Protein AF-A0A5A7RW72-F1 (afdb_monomer_lite)

Structure (mmCIF, N/CA/C/O backbone):
data_AF-A0A5A7RW72-F1
#
_entry.id   AF-A0A5A7RW72-F1
#
loop_
_atom_site.group_PDB
_atom_site.id
_atom_site.type_symbol
_atom_site.label_atom_id
_atom_site.label_alt_id
_atom_site.label_comp_id
_atom_site.label_asym_id
_atom_site.label_entity_id
_atom_site.label_seq_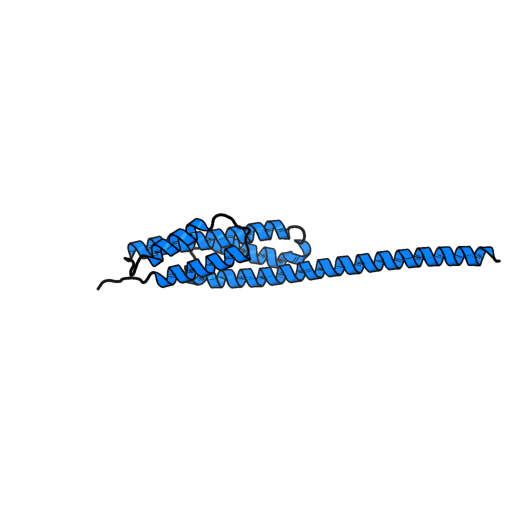id
_atom_site.pdbx_PDB_ins_code
_atom_site.Cartn_x
_atom_site.Cartn_y
_atom_site.Cartn_z
_atom_site.occupancy
_atom_site.B_iso_or_equiv
_atom_site.auth_seq_id
_atom_site.auth_comp_id
_atom_site.auth_asym_id
_atom_site.auth_atom_id
_atom_site.pdbx_PDB_model_num
ATOM 1 N N . MET A 1 1 ? -15.081 1.735 36.878 1.00 43.94 1 MET A N 1
ATOM 2 C CA . MET A 1 1 ? -14.679 2.787 35.921 1.00 43.94 1 MET A CA 1
ATOM 3 C C . MET A 1 1 ? -14.886 2.222 34.532 1.00 43.94 1 MET A C 1
ATOM 5 O O . MET A 1 1 ? -14.326 1.174 34.245 1.00 43.94 1 MET A O 1
ATOM 9 N N . SER A 1 2 ? -15.771 2.822 33.738 1.00 49.72 2 SER A N 1
ATOM 10 C CA . SER A 1 2 ? -16.029 2.374 32.367 1.00 49.72 2 SER A CA 1
ATOM 11 C C . SER A 1 2 ? -14.849 2.802 31.497 1.00 49.72 2 SER A C 1
ATOM 13 O O . SER A 1 2 ? -14.652 4.000 31.307 1.00 49.72 2 SER A O 1
ATOM 15 N N . ASN A 1 3 ? -14.038 1.856 31.018 1.00 61.56 3 ASN A N 1
ATOM 16 C CA . ASN A 1 3 ? -12.986 2.119 30.028 1.00 61.56 3 ASN A CA 1
ATOM 17 C C . ASN A 1 3 ? -13.638 2.284 28.649 1.00 61.56 3 ASN A C 1
ATOM 19 O O . ASN A 1 3 ? -13.484 1.435 27.775 1.00 61.56 3 ASN A O 1
ATOM 23 N N . ASN A 1 4 ? -14.440 3.335 28.491 1.00 73.19 4 ASN A N 1
ATOM 24 C CA . ASN A 1 4 ? -15.140 3.607 27.244 1.00 73.19 4 ASN A CA 1
ATOM 25 C C . ASN A 1 4 ? -14.165 4.230 26.246 1.00 73.19 4 ASN A C 1
ATOM 27 O O . ASN A 1 4 ? -13.517 5.240 26.530 1.00 73.19 4 ASN A O 1
ATOM 31 N N . ILE A 1 5 ? -14.035 3.589 25.086 1.00 85.56 5 ILE A N 1
ATOM 32 C CA . ILE A 1 5 ? -13.091 3.965 24.032 1.00 85.56 5 ILE A CA 1
ATOM 33 C C . ILE A 1 5 ? -13.844 4.780 22.984 1.00 85.56 5 ILE A C 1
ATOM 35 O O . ILE A 1 5 ? -14.939 4.412 22.560 1.00 85.56 5 ILE A O 1
ATOM 39 N N . LYS A 1 6 ? -13.266 5.902 22.547 1.00 90.19 6 LYS A N 1
ATOM 40 C CA . LYS A 1 6 ? -13.886 6.742 21.516 1.00 90.19 6 LYS A CA 1
ATOM 41 C C . LYS A 1 6 ? -13.658 6.150 20.119 1.00 90.19 6 LYS A C 1
ATOM 43 O O . LYS A 1 6 ? -12.511 5.857 19.777 1.00 90.19 6 LYS A O 1
ATOM 48 N N . PRO A 1 7 ? -14.695 6.060 19.267 1.00 91.75 7 PRO A N 1
ATOM 49 C CA . PRO A 1 7 ? -14.561 5.506 17.919 1.00 91.75 7 PRO A CA 1
ATOM 50 C C . PRO A 1 7 ? -13.755 6.400 16.962 1.00 91.75 7 PRO A C 1
ATOM 52 O O . PRO A 1 7 ? -13.299 5.935 15.919 1.00 91.75 7 PRO A O 1
ATOM 55 N N . THR A 1 8 ? -13.536 7.671 17.317 1.00 90.44 8 THR A N 1
ATOM 56 C CA . THR A 1 8 ? -12.892 8.691 16.475 1.00 90.44 8 THR A CA 1
ATOM 57 C C . THR A 1 8 ? -11.545 8.252 15.899 1.00 90.44 8 THR A C 1
ATOM 59 O O . THR A 1 8 ? -11.271 8.531 14.736 1.00 90.44 8 THR A O 1
ATOM 62 N N . GLN A 1 9 ? -10.718 7.534 16.667 1.00 90.31 9 GLN A N 1
ATOM 63 C CA . GLN A 1 9 ? -9.415 7.062 16.181 1.00 90.31 9 GLN A CA 1
ATOM 64 C C . GLN A 1 9 ? -9.544 6.089 14.997 1.00 90.31 9 GLN A C 1
ATOM 66 O O . GLN A 1 9 ? -8.797 6.183 14.025 1.00 90.31 9 GLN A O 1
ATOM 71 N N . TYR A 1 10 ? -10.541 5.202 15.037 1.00 93.94 10 TYR A N 1
ATOM 72 C CA . TYR A 1 10 ? -10.803 4.235 13.975 1.00 93.94 10 TYR A CA 1
ATOM 73 C C . TYR A 1 10 ? -11.380 4.930 12.742 1.00 93.94 10 TYR A C 1
ATOM 75 O O . TYR A 1 10 ? -10.959 4.643 11.626 1.00 93.94 10 TYR A O 1
ATOM 83 N N . ILE A 1 11 ? -12.270 5.907 12.945 1.00 93.50 11 ILE A N 1
ATOM 84 C CA . ILE A 1 11 ? -12.837 6.724 11.864 1.00 93.50 11 ILE A CA 1
ATOM 85 C C . ILE A 1 11 ? -11.734 7.493 11.125 1.00 93.50 11 ILE A C 1
ATOM 87 O O . ILE A 1 11 ? -11.723 7.517 9.896 1.00 93.50 11 ILE A O 1
ATOM 91 N N . ILE A 1 12 ? -10.788 8.107 11.843 1.00 92.38 12 ILE A N 1
ATOM 92 C CA . ILE A 1 12 ? -9.653 8.811 11.223 1.00 92.38 12 ILE A CA 1
ATOM 93 C C . ILE A 1 12 ? -8.813 7.837 10.388 1.00 92.38 12 ILE A C 1
ATOM 95 O O . ILE A 1 12 ? -8.519 8.121 9.228 1.00 92.38 12 ILE A O 1
ATOM 99 N N . SER A 1 13 ? -8.483 6.671 10.950 1.00 92.75 13 SER A N 1
ATOM 100 C CA . SER A 1 13 ? -7.702 5.640 10.260 1.00 92.75 13 SER A CA 1
ATOM 101 C C . SER A 1 13 ? -8.389 5.147 8.977 1.00 92.75 13 SER A C 1
ATOM 103 O O . SER A 1 13 ? -7.761 5.087 7.920 1.00 92.75 13 SER A O 1
ATOM 105 N N . LEU A 1 14 ? -9.696 4.871 9.032 1.00 93.56 14 LEU A N 1
ATOM 106 C CA . LEU A 1 14 ? -10.480 4.422 7.877 1.00 93.56 14 LEU A CA 1
ATOM 107 C C . LEU A 1 14 ? -10.626 5.509 6.806 1.00 93.56 14 LEU A C 1
ATOM 109 O O . LEU A 1 14 ? -10.516 5.211 5.621 1.00 93.56 14 LEU A O 1
ATOM 113 N N . ASN A 1 15 ? -10.792 6.775 7.196 1.00 92.38 15 ASN A N 1
ATOM 114 C CA . ASN A 1 15 ? -10.806 7.893 6.249 1.00 92.38 15 ASN A CA 1
ATOM 115 C C . ASN A 1 15 ? -9.461 8.058 5.526 1.00 92.38 15 ASN A C 1
ATOM 117 O O . ASN A 1 15 ? -9.425 8.334 4.325 1.00 92.38 15 ASN A O 1
ATOM 121 N N . ASN A 1 16 ? -8.345 7.887 6.240 1.00 91.75 16 ASN A N 1
ATOM 122 C CA . ASN A 1 16 ? -7.018 7.896 5.627 1.00 91.75 16 ASN A CA 1
ATOM 123 C C . ASN A 1 16 ? -6.877 6.749 4.623 1.00 91.75 16 ASN A C 1
ATOM 125 O O . ASN A 1 16 ? -6.429 6.976 3.498 1.00 91.75 16 ASN A O 1
ATOM 129 N N . LEU A 1 17 ? -7.311 5.546 5.001 1.00 91.88 17 LEU A N 1
ATOM 130 C CA . LEU A 1 17 ? -7.308 4.376 4.131 1.00 91.88 17 LEU A CA 1
ATOM 131 C C . LEU A 1 17 ? -8.159 4.594 2.870 1.00 91.88 17 LEU A C 1
ATOM 133 O O . LEU A 1 17 ? -7.677 4.361 1.763 1.00 91.88 17 LEU A O 1
ATOM 137 N N . TYR A 1 18 ? -9.376 5.125 3.017 1.00 90.25 18 TYR A N 1
ATOM 138 C CA . TYR A 1 18 ? -10.274 5.464 1.907 1.00 90.25 18 TYR A CA 1
ATOM 139 C C . TYR A 1 18 ? -9.612 6.416 0.898 1.00 90.25 18 TYR A C 1
ATOM 141 O O . TYR A 1 18 ? -9.603 6.169 -0.309 1.00 90.25 18 TYR A O 1
ATOM 149 N N . ARG A 1 19 ? -8.976 7.490 1.388 1.00 90.06 19 ARG A N 1
ATOM 150 C CA . ARG A 1 19 ? -8.246 8.445 0.532 1.00 90.06 19 ARG A CA 1
ATOM 151 C C . ARG A 1 19 ? -7.119 7.773 -0.249 1.00 90.06 19 ARG A C 1
ATOM 153 O O . ARG A 1 19 ? -6.873 8.133 -1.399 1.00 90.06 19 ARG A O 1
ATOM 160 N N . LYS A 1 20 ? -6.420 6.817 0.367 1.00 90.69 20 LYS A N 1
ATOM 161 C CA . LYS A 1 20 ? -5.331 6.078 -0.283 1.00 90.69 20 LYS A CA 1
ATOM 162 C C . LYS A 1 20 ? -5.867 5.120 -1.345 1.00 90.69 20 LYS A C 1
ATOM 164 O O . LYS A 1 20 ? -5.321 5.109 -2.444 1.00 90.69 20 LYS A O 1
ATOM 169 N N . TYR A 1 21 ? -6.959 4.410 -1.068 1.00 89.00 21 TYR A N 1
ATOM 170 C CA . TYR A 1 21 ? -7.667 3.597 -2.060 1.00 89.00 21 TYR A CA 1
ATOM 171 C C . TYR A 1 21 ? -8.015 4.411 -3.306 1.00 89.00 21 TYR A C 1
ATOM 173 O O . TYR A 1 21 ? -7.529 4.097 -4.388 1.00 89.00 21 TYR A O 1
ATOM 181 N N . SER A 1 22 ? -8.735 5.522 -3.120 1.00 85.88 22 SER A N 1
ATOM 182 C CA . SER A 1 22 ? -9.146 6.422 -4.205 1.00 85.88 22 SER A CA 1
ATOM 183 C C . SER A 1 22 ? -7.972 6.940 -5.049 1.00 85.88 22 SER A C 1
ATOM 185 O O . SER A 1 22 ? -8.111 7.144 -6.253 1.00 85.88 22 SER A O 1
ATOM 187 N N . LYS A 1 23 ? -6.799 7.143 -4.439 1.00 88.00 23 LYS A N 1
ATOM 188 C CA . LYS A 1 23 ? -5.606 7.646 -5.133 1.00 88.00 23 LYS A CA 1
ATOM 189 C C . LYS A 1 23 ? -4.839 6.561 -5.895 1.00 88.00 23 LYS A C 1
ATOM 191 O O . LYS A 1 23 ? -4.237 6.870 -6.923 1.00 88.00 23 LYS A O 1
ATOM 196 N N . TYR A 1 24 ? -4.784 5.337 -5.370 1.00 86.44 24 TYR A N 1
ATOM 197 C CA . TYR A 1 24 ? -3.773 4.350 -5.769 1.00 86.44 24 TYR A CA 1
ATOM 198 C C . TYR A 1 24 ? -4.304 3.068 -6.394 1.00 86.44 24 TYR A C 1
ATOM 200 O O . TYR A 1 24 ? -3.548 2.400 -7.101 1.00 86.44 24 TYR A O 1
ATOM 208 N N . LEU A 1 25 ? -5.560 2.715 -6.149 1.00 83.94 25 LEU A N 1
ATOM 209 C CA . LEU A 1 25 ? -6.173 1.513 -6.693 1.00 83.94 25 LEU A CA 1
ATOM 210 C C . LEU A 1 25 ? -7.394 1.902 -7.539 1.00 83.94 25 LEU A C 1
ATOM 212 O O . LEU A 1 25 ? -8.093 2.855 -7.196 1.00 83.94 25 LEU A O 1
ATOM 216 N N . PRO A 1 26 ? -7.633 1.225 -8.676 1.00 68.44 26 PRO A N 1
ATOM 217 C CA . PRO A 1 26 ? -8.863 1.421 -9.437 1.00 68.44 26 PRO A CA 1
ATOM 218 C C . PRO A 1 26 ? -10.075 1.065 -8.561 1.00 68.44 26 PRO A C 1
ATOM 220 O O . PRO A 1 26 ? -9.971 0.144 -7.756 1.00 68.44 26 PRO A O 1
ATOM 223 N N . GLU A 1 27 ? -11.185 1.802 -8.713 1.00 60.69 27 GLU A N 1
ATOM 224 C CA . GLU A 1 27 ? -12.444 1.616 -7.965 1.00 60.69 27 GLU A CA 1
ATOM 225 C C . GLU A 1 27 ? -12.860 0.134 -7.877 1.00 60.69 27 GLU A C 1
ATOM 227 O O . GLU A 1 27 ? -13.422 -0.425 -8.815 1.00 60.69 27 GLU A O 1
ATOM 232 N N . GLU A 1 28 ? -12.571 -0.496 -6.735 1.00 61.66 28 GLU A N 1
ATOM 233 C CA . GLU A 1 28 ? -13.069 -1.809 -6.311 1.00 61.66 28 GLU A CA 1
ATOM 234 C C . GLU A 1 28 ? -13.729 -1.639 -4.935 1.00 61.66 28 GLU A C 1
ATOM 236 O O . GLU A 1 28 ? -13.068 -1.161 -4.022 1.00 61.66 28 GLU A O 1
ATOM 241 N N . ASP A 1 29 ? -15.001 -2.037 -4.789 1.00 61.56 29 ASP A N 1
ATOM 242 C CA . ASP A 1 29 ? -15.868 -1.954 -3.592 1.00 61.56 29 ASP A CA 1
ATOM 243 C C . ASP A 1 29 ? -15.161 -1.627 -2.255 1.00 61.56 29 ASP A C 1
ATOM 245 O O . ASP A 1 29 ? -14.829 -2.509 -1.449 1.00 61.56 29 ASP A O 1
ATOM 249 N N . TYR A 1 30 ? -15.004 -0.327 -1.975 1.00 74.50 30 TYR A N 1
ATOM 250 C CA . TYR A 1 30 ? -14.679 0.189 -0.640 1.00 74.50 30 TYR A CA 1
ATOM 251 C C . TYR A 1 30 ? -15.933 0.363 0.225 1.00 74.50 30 TYR A C 1
ATOM 253 O O . TYR A 1 30 ? -15.823 0.821 1.358 1.00 74.50 30 TYR A O 1
ATOM 261 N N . ASP A 1 31 ? -17.105 -0.065 -0.257 1.00 79.56 31 ASP A N 1
ATOM 262 C CA . ASP A 1 31 ? -18.399 -0.043 0.440 1.00 79.56 31 ASP A CA 1
ATOM 263 C C . ASP A 1 31 ? -18.327 -0.591 1.870 1.00 79.56 31 ASP A C 1
ATOM 265 O O . ASP A 1 31 ? -19.130 -0.264 2.744 1.00 79.56 31 ASP A O 1
ATOM 269 N N . TYR A 1 32 ? -17.393 -1.505 2.134 1.00 82.62 32 TYR A N 1
ATOM 270 C CA . TYR A 1 32 ? -17.166 -2.005 3.484 1.00 82.62 32 TYR A CA 1
ATOM 271 C C . TYR A 1 32 ? -16.526 -0.963 4.418 1.00 82.62 32 TYR A C 1
ATOM 273 O O . TYR A 1 32 ? -16.929 -0.883 5.576 1.00 82.62 32 TYR A O 1
ATOM 281 N N . ILE A 1 33 ? -15.583 -0.153 3.926 1.00 89.94 33 ILE A N 1
ATOM 282 C CA . ILE A 1 33 ? -14.973 0.953 4.678 1.00 89.94 33 ILE A CA 1
ATOM 283 C C . ILE A 1 33 ? -16.040 2.000 5.000 1.00 89.94 33 ILE A C 1
ATOM 285 O O . ILE A 1 33 ? -16.158 2.385 6.161 1.00 89.94 33 ILE A O 1
ATOM 289 N N . ASP A 1 34 ? -16.867 2.373 4.022 1.00 88.06 34 ASP A N 1
ATOM 290 C CA . ASP A 1 34 ? -17.943 3.352 4.218 1.00 88.06 34 ASP A CA 1
ATOM 291 C C . ASP A 1 34 ? -18.970 2.859 5.243 1.00 88.06 34 ASP A C 1
ATOM 293 O O . ASP A 1 34 ? -19.243 3.543 6.228 1.00 88.06 34 ASP A O 1
ATOM 297 N N . ARG A 1 35 ? -19.439 1.607 5.119 1.00 89.62 35 ARG A N 1
ATOM 298 C CA . ARG A 1 35 ? -20.336 0.995 6.119 1.00 89.62 35 ARG A CA 1
ATOM 299 C C . ARG A 1 35 ? -19.725 0.954 7.519 1.00 89.62 35 ARG A C 1
ATOM 301 O O . ARG A 1 35 ? -20.446 1.094 8.508 1.00 89.62 35 ARG A O 1
ATOM 308 N N . LEU A 1 36 ? -18.416 0.728 7.625 1.00 90.88 36 LEU A N 1
ATOM 309 C CA . LEU A 1 36 ? -17.723 0.694 8.909 1.00 90.88 36 LEU A CA 1
ATOM 310 C C . LEU A 1 36 ? -17.591 2.102 9.508 1.00 90.88 36 LEU A C 1
ATOM 312 O O . LEU A 1 36 ? -17.801 2.266 10.710 1.00 90.88 36 LEU A O 1
ATOM 316 N N . ILE A 1 37 ? -17.310 3.115 8.683 1.00 92.75 37 ILE A N 1
ATOM 317 C CA . ILE A 1 37 ? -17.300 4.527 9.086 1.00 92.75 37 ILE A CA 1
ATOM 318 C C . ILE A 1 37 ? -18.694 4.960 9.549 1.00 92.75 37 ILE A C 1
ATOM 320 O O . ILE A 1 37 ? -18.803 5.556 10.621 1.00 92.75 37 ILE A O 1
ATOM 324 N N . ASP A 1 38 ? -19.751 4.624 8.811 1.00 91.81 38 ASP A N 1
ATOM 325 C CA . ASP A 1 38 ? -21.136 4.953 9.166 1.00 91.81 38 ASP A CA 1
ATOM 326 C C . ASP A 1 38 ? -21.544 4.297 10.488 1.00 91.81 38 ASP A C 1
ATOM 328 O O . ASP A 1 38 ? -22.073 4.954 11.391 1.00 91.81 38 ASP A O 1
ATOM 332 N N . HIS A 1 39 ? -21.226 3.007 10.651 1.00 91.12 39 HIS A N 1
ATOM 333 C CA . HIS A 1 39 ? -21.467 2.289 11.899 1.00 91.12 39 HIS A CA 1
ATOM 334 C C . HIS A 1 39 ? -20.767 2.965 13.083 1.00 91.12 39 HIS A C 1
ATOM 336 O O . HIS A 1 39 ? -21.389 3.200 14.120 1.00 91.12 39 HIS A O 1
ATOM 342 N N . LEU A 1 40 ? -19.488 3.314 12.933 1.00 92.75 40 LEU A N 1
ATOM 343 C CA . LEU A 1 40 ? -18.705 3.962 13.984 1.00 92.75 40 LEU A CA 1
ATOM 344 C C . LEU A 1 40 ? -19.178 5.385 14.279 1.00 92.75 40 LEU A C 1
ATOM 346 O O . LEU A 1 40 ? -19.174 5.793 15.437 1.00 92.75 40 LEU A O 1
ATOM 350 N N . SER A 1 41 ? -19.622 6.117 13.260 1.00 91.38 41 SER A N 1
ATOM 351 C CA . SER A 1 41 ? -20.138 7.483 13.396 1.00 91.38 41 SER A CA 1
ATOM 352 C C . SER A 1 41 ? -21.475 7.530 14.136 1.00 91.38 41 SER A C 1
ATOM 354 O O . SER A 1 41 ? -21.787 8.530 14.775 1.00 91.38 41 SER A O 1
ATOM 356 N N . SER A 1 42 ? -22.248 6.439 14.102 1.00 90.31 42 SER A N 1
ATOM 357 C CA . SER A 1 42 ? -23.487 6.301 14.881 1.00 90.31 42 SER A CA 1
ATOM 358 C C . SER A 1 42 ? -23.261 6.030 16.378 1.00 90.31 42 SER A C 1
ATOM 360 O O . SER A 1 42 ? -24.209 6.091 17.164 1.00 90.31 42 SER A O 1
ATOM 362 N N . LYS A 1 43 ? -22.020 5.733 16.793 1.00 89.44 43 LYS A N 1
ATOM 363 C CA . LYS A 1 43 ? -21.667 5.406 18.179 1.00 89.44 43 LYS A CA 1
ATOM 364 C C . LYS A 1 43 ? -20.920 6.556 18.852 1.00 89.44 43 LYS A C 1
ATOM 366 O O . LYS A 1 43 ? -19.983 7.119 18.300 1.00 89.44 43 LYS A O 1
ATOM 371 N N . ASN A 1 44 ? -21.285 6.846 20.100 1.00 87.25 44 ASN A N 1
ATOM 372 C CA . ASN A 1 44 ? -20.551 7.808 20.930 1.00 87.25 44 ASN A CA 1
ATOM 373 C C . ASN A 1 44 ? -19.342 7.163 21.624 1.00 87.25 44 ASN A C 1
ATOM 375 O O . ASN A 1 44 ? -18.302 7.799 21.791 1.00 87.25 44 ASN A O 1
ATOM 379 N N . GLU A 1 45 ? -19.477 5.898 22.021 1.00 92.62 45 GLU A N 1
ATOM 380 C CA . GLU A 1 45 ? -18.487 5.146 22.787 1.00 92.62 45 GLU A CA 1
ATOM 381 C C . GLU A 1 45 ? -18.523 3.667 22.385 1.00 92.62 45 GLU A C 1
ATOM 383 O O . GLU A 1 45 ? -19.550 3.161 21.928 1.00 92.62 45 GLU A O 1
ATOM 388 N N . LEU A 1 46 ? -17.391 2.990 22.559 1.00 91.44 46 LEU A N 1
ATOM 389 C CA . LEU A 1 46 ? -17.223 1.557 22.356 1.00 91.44 46 LEU A CA 1
ATOM 390 C C . LEU A 1 46 ? -16.869 0.896 23.685 1.00 91.44 46 LEU A C 1
ATOM 392 O O . LEU A 1 46 ? -16.033 1.401 24.446 1.00 91.44 46 LEU A O 1
ATOM 396 N N . THR A 1 47 ? -17.467 -0.264 23.938 1.00 92.44 47 THR A N 1
ATOM 397 C CA . THR A 1 47 ? -16.981 -1.182 24.969 1.00 92.44 47 THR A CA 1
ATOM 398 C C . THR A 1 47 ? -15.600 -1.733 24.580 1.00 92.44 47 THR A C 1
ATOM 400 O O . THR A 1 47 ? -15.266 -1.765 23.392 1.00 92.44 47 THR A O 1
ATOM 403 N N . PRO A 1 48 ? -14.788 -2.222 25.537 1.00 91.38 48 PRO A N 1
ATOM 404 C CA . PRO A 1 48 ? -13.481 -2.804 25.225 1.00 91.38 48 PRO A CA 1
ATOM 405 C C . PRO A 1 48 ? -13.536 -3.935 24.187 1.00 91.38 48 PRO A C 1
ATOM 407 O O . PRO A 1 48 ? -12.706 -3.974 23.285 1.00 91.38 48 PRO A O 1
ATOM 410 N N . SER A 1 49 ? -14.549 -4.805 24.267 1.00 92.44 49 SER A N 1
ATOM 411 C CA . SER A 1 49 ? -14.730 -5.904 23.309 1.00 92.44 49 SER A CA 1
ATOM 412 C C . SER A 1 49 ? -15.086 -5.404 21.907 1.00 92.44 49 SER A C 1
ATOM 414 O O . SER A 1 49 ? -14.602 -5.959 20.925 1.00 92.44 49 SER A O 1
ATOM 416 N N . GLU A 1 50 ? -15.916 -4.363 21.792 1.00 92.31 50 GLU A N 1
ATOM 417 C CA . GLU A 1 50 ? -16.226 -3.761 20.491 1.00 92.31 50 GLU A CA 1
ATOM 418 C C . GLU A 1 50 ? -15.003 -3.059 19.904 1.00 92.31 50 GLU A C 1
ATOM 420 O O . GLU A 1 50 ? -14.757 -3.156 18.707 1.00 92.31 50 GLU A O 1
ATOM 425 N N . ALA A 1 51 ? -14.222 -2.360 20.730 1.00 91.56 51 ALA A N 1
ATOM 426 C CA . ALA A 1 51 ? -13.006 -1.693 20.284 1.00 91.56 51 ALA A CA 1
ATOM 427 C C . ALA A 1 51 ? -11.973 -2.694 19.744 1.00 91.56 51 ALA A C 1
ATOM 429 O O . ALA A 1 51 ? -11.399 -2.449 18.687 1.00 91.56 51 ALA A O 1
ATOM 430 N N . GLU A 1 52 ? -11.793 -3.839 20.408 1.00 92.81 52 GLU A N 1
ATOM 431 C CA . GLU A 1 52 ? -10.916 -4.920 19.940 1.00 92.81 52 GLU A CA 1
ATOM 432 C C . GLU A 1 52 ? -11.387 -5.498 18.594 1.00 92.81 52 GLU A C 1
ATOM 434 O O . GLU A 1 52 ? -10.590 -5.690 17.669 1.00 92.81 52 GLU A O 1
ATOM 439 N N . GLU A 1 53 ? -12.696 -5.718 18.440 1.00 93.38 53 GLU A N 1
ATOM 440 C CA . GLU A 1 53 ? -13.273 -6.206 17.187 1.00 93.38 53 GLU A CA 1
ATOM 441 C C . GLU A 1 53 ? -13.097 -5.194 16.043 1.00 93.38 53 GLU A C 1
ATOM 443 O O . GLU A 1 53 ? -12.675 -5.558 14.939 1.00 93.38 53 GLU A O 1
ATOM 448 N N . ILE A 1 54 ? -13.396 -3.919 16.302 1.00 93.31 54 ILE A N 1
ATOM 449 C CA . ILE A 1 54 ? -13.228 -2.828 15.338 1.00 93.31 54 ILE A CA 1
ATOM 450 C C . ILE A 1 54 ? -11.756 -2.669 14.965 1.00 93.31 54 ILE A C 1
ATOM 452 O O . ILE A 1 54 ? -11.442 -2.555 13.783 1.00 93.31 54 ILE A O 1
ATOM 456 N N . GLU A 1 55 ? -10.845 -2.718 15.934 1.00 93.56 55 GLU A N 1
ATOM 457 C CA . GLU A 1 55 ? -9.414 -2.627 15.675 1.00 93.56 55 GLU A CA 1
ATOM 458 C C . GLU A 1 55 ? -8.937 -3.773 14.780 1.00 93.56 55 GLU A C 1
ATOM 460 O O . GLU A 1 55 ? -8.264 -3.532 13.777 1.00 93.56 55 GLU A O 1
ATOM 465 N N . SER A 1 56 ? -9.352 -5.008 15.076 1.00 93.50 56 SER A N 1
ATOM 466 C CA . SER A 1 56 ? -9.055 -6.175 14.241 1.00 93.50 56 SER A CA 1
ATOM 467 C C . SER A 1 56 ? -9.555 -5.994 12.803 1.00 93.50 56 SER A C 1
ATOM 469 O O . SER A 1 56 ? -8.837 -6.298 11.846 1.00 93.50 56 SER A O 1
ATOM 471 N N . ARG A 1 57 ? -10.767 -5.453 12.625 1.00 93.19 57 ARG A N 1
ATOM 472 C CA . ARG A 1 57 ? -11.334 -5.150 11.301 1.00 93.19 57 ARG A CA 1
ATOM 473 C C . ARG A 1 57 ? -10.535 -4.065 10.576 1.00 93.19 57 ARG A C 1
ATOM 475 O O . ARG A 1 57 ? -10.160 -4.275 9.427 1.00 93.19 57 ARG A O 1
ATOM 482 N N . CYS A 1 58 ? -10.200 -2.960 11.240 1.00 93.06 58 CYS A N 1
ATOM 483 C CA . CYS A 1 58 ? -9.385 -1.894 10.653 1.00 93.06 58 CYS A CA 1
ATOM 484 C C . CYS A 1 58 ? -8.004 -2.408 10.219 1.00 93.06 58 CYS A C 1
ATOM 486 O O . CYS A 1 58 ? -7.572 -2.130 9.100 1.00 93.06 58 CYS A O 1
ATOM 488 N N . LYS A 1 59 ? -7.335 -3.217 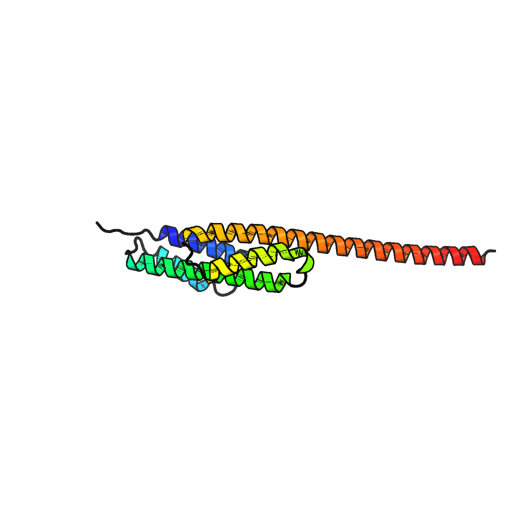11.056 1.00 94.00 59 LYS A N 1
ATOM 489 C CA . LYS A 1 59 ? -6.054 -3.858 10.711 1.00 94.00 59 LYS A CA 1
ATOM 490 C C . LYS A 1 59 ? -6.178 -4.726 9.453 1.00 94.00 59 LYS A C 1
ATOM 492 O O . LYS A 1 59 ? -5.300 -4.688 8.592 1.00 94.00 59 LYS A O 1
ATOM 497 N N . LYS A 1 60 ? -7.266 -5.496 9.320 1.00 92.88 60 LYS A N 1
ATOM 498 C CA . LYS A 1 60 ? -7.521 -6.331 8.132 1.00 92.88 60 LYS A CA 1
ATOM 499 C C . LYS A 1 60 ? -7.672 -5.500 6.860 1.00 92.88 60 LYS A C 1
ATOM 501 O O . LYS A 1 60 ? -7.073 -5.867 5.852 1.00 92.88 60 LYS A O 1
ATOM 506 N N . GLU A 1 61 ? -8.412 -4.395 6.906 1.00 91.94 61 GLU A N 1
ATOM 507 C CA . GLU A 1 61 ? -8.594 -3.527 5.734 1.00 91.94 61 GLU A CA 1
ATOM 508 C C . GLU A 1 61 ? -7.285 -2.845 5.318 1.00 91.94 61 GLU A C 1
ATOM 510 O O . GLU A 1 61 ? -6.927 -2.860 4.141 1.00 91.94 61 GLU A O 1
ATOM 515 N N . TRP A 1 62 ? -6.500 -2.345 6.276 1.00 93.25 62 TRP A N 1
ATOM 516 C CA . TRP A 1 62 ? -5.168 -1.799 5.999 1.00 93.25 62 TRP A CA 1
ATOM 517 C C . TRP A 1 62 ? -4.228 -2.820 5.363 1.00 93.25 62 TRP A C 1
ATOM 519 O O . TRP A 1 62 ? -3.564 -2.542 4.362 1.00 93.25 62 TRP A O 1
ATOM 529 N N . LYS A 1 63 ? -4.195 -4.030 5.923 1.00 94.06 63 LYS A N 1
ATOM 530 C CA . LYS A 1 63 ? -3.407 -5.134 5.383 1.00 94.06 63 LYS A CA 1
ATOM 531 C C . LYS A 1 63 ? -3.845 -5.485 3.964 1.00 94.06 63 LYS A C 1
ATOM 533 O O . LYS A 1 63 ? -3.002 -5.606 3.081 1.00 94.06 63 LYS A O 1
ATOM 538 N N . LYS A 1 64 ? -5.153 -5.612 3.725 1.00 92.12 64 LYS A N 1
ATOM 539 C CA . LYS A 1 64 ? -5.716 -5.894 2.399 1.00 92.12 64 LYS A CA 1
ATOM 540 C C . LYS A 1 64 ? -5.278 -4.842 1.380 1.00 92.12 64 LYS A C 1
ATOM 542 O O . LYS A 1 64 ? -4.780 -5.212 0.319 1.00 92.12 64 LYS A O 1
ATOM 547 N N . PHE A 1 65 ? -5.413 -3.561 1.719 1.00 91.75 65 PHE A N 1
ATOM 548 C CA . PHE A 1 65 ? -4.998 -2.445 0.872 1.00 91.75 65 PHE A CA 1
ATOM 549 C C . PHE A 1 65 ? -3.522 -2.525 0.484 1.00 91.75 65 PHE A C 1
ATOM 551 O O . PHE A 1 65 ? -3.198 -2.535 -0.704 1.00 91.75 65 PHE A O 1
ATOM 558 N N . ILE A 1 66 ? -2.632 -2.635 1.475 1.00 93.62 66 ILE A N 1
ATOM 559 C CA . ILE A 1 66 ? -1.186 -2.670 1.237 1.00 93.62 66 ILE A CA 1
ATOM 560 C C . ILE A 1 66 ? -0.816 -3.850 0.340 1.00 93.62 66 ILE A C 1
ATOM 562 O O . ILE A 1 66 ? -0.091 -3.681 -0.638 1.00 93.62 66 ILE A O 1
ATOM 566 N N . LEU A 1 67 ? -1.326 -5.046 0.633 1.00 93.31 67 LEU A N 1
ATOM 567 C CA . LEU A 1 67 ? -0.988 -6.237 -0.146 1.00 93.31 67 LEU A CA 1
ATOM 568 C C . LEU A 1 67 ? -1.508 -6.157 -1.581 1.00 93.31 67 LEU A C 1
ATOM 570 O O . LEU A 1 67 ? -0.810 -6.577 -2.507 1.00 93.31 67 LEU A O 1
ATOM 574 N N . LEU A 1 68 ? -2.699 -5.590 -1.777 1.00 91.88 68 LEU A N 1
ATOM 575 C CA . LEU A 1 68 ? -3.260 -5.367 -3.105 1.00 91.88 68 LEU A CA 1
ATOM 576 C C . LEU A 1 68 ? -2.423 -4.355 -3.897 1.00 91.88 68 LEU A C 1
ATOM 578 O O . LEU A 1 68 ? -2.029 -4.642 -5.027 1.00 91.88 68 LEU A O 1
ATOM 582 N N . PHE A 1 69 ? -2.073 -3.223 -3.282 1.00 92.75 69 PHE A N 1
ATOM 583 C CA . PHE A 1 69 ? -1.205 -2.217 -3.890 1.00 92.75 69 PHE A CA 1
ATOM 584 C C . PHE A 1 69 ? 0.153 -2.797 -4.299 1.00 92.75 69 PHE A C 1
ATOM 586 O O . PHE A 1 69 ? 0.579 -2.640 -5.443 1.00 92.75 69 PHE A O 1
ATOM 593 N N . LEU A 1 70 ? 0.818 -3.520 -3.393 1.00 92.88 70 LEU A N 1
ATOM 594 C CA . LEU A 1 70 ? 2.124 -4.122 -3.665 1.00 92.88 70 LEU A CA 1
ATOM 595 C C . LEU A 1 70 ? 2.054 -5.159 -4.791 1.00 92.88 70 LEU A C 1
ATOM 597 O O . LEU A 1 70 ? 2.962 -5.223 -5.617 1.00 92.88 70 LEU A O 1
ATOM 601 N N . LYS A 1 71 ? 0.969 -5.937 -4.868 1.00 91.69 71 LYS A N 1
ATOM 602 C CA . LYS A 1 71 ? 0.743 -6.906 -5.947 1.00 91.69 71 LYS A CA 1
ATOM 603 C C . LYS A 1 71 ? 0.567 -6.227 -7.307 1.00 91.69 71 LYS A C 1
ATOM 605 O O . LYS A 1 71 ? 1.169 -6.669 -8.288 1.00 91.69 71 LYS A O 1
ATOM 610 N N . GLU A 1 72 ? -0.230 -5.164 -7.384 1.00 89.81 72 GLU A N 1
ATOM 611 C CA . GLU A 1 72 ? -0.410 -4.419 -8.636 1.00 89.81 72 GLU A CA 1
ATOM 612 C C . GLU A 1 72 ? 0.874 -3.691 -9.050 1.00 89.81 72 GLU A C 1
ATOM 614 O O . GLU A 1 72 ? 1.246 -3.709 -10.227 1.00 89.81 72 GLU A O 1
ATOM 619 N N . PHE A 1 73 ? 1.622 -3.145 -8.087 1.00 90.00 73 PHE A N 1
ATOM 620 C CA . PHE A 1 73 ? 2.941 -2.580 -8.348 1.00 90.00 73 PHE A CA 1
ATOM 621 C C . PHE A 1 73 ? 3.920 -3.630 -8.891 1.00 90.00 73 PHE A C 1
ATOM 623 O O . PHE A 1 73 ? 4.582 -3.385 -9.898 1.00 90.00 73 PHE A O 1
ATOM 630 N N . GLU A 1 74 ? 4.007 -4.813 -8.278 1.00 88.81 74 GLU A N 1
ATOM 631 C CA . GLU A 1 74 ? 4.862 -5.925 -8.724 1.00 88.81 74 GLU A CA 1
ATOM 632 C C . GLU A 1 74 ? 4.524 -6.341 -10.168 1.00 88.81 74 GLU A C 1
ATOM 634 O O . GLU A 1 74 ? 5.397 -6.447 -11.034 1.00 88.81 74 GLU A O 1
ATOM 639 N N . LYS A 1 75 ? 3.230 -6.468 -10.477 1.00 88.69 75 LYS A N 1
ATOM 640 C CA . LYS A 1 75 ? 2.743 -6.781 -11.827 1.00 88.69 75 LYS A CA 1
ATOM 641 C C . LYS A 1 75 ? 3.095 -5.689 -12.843 1.00 88.69 75 LYS A C 1
ATOM 643 O O . LYS A 1 75 ? 3.538 -6.003 -13.951 1.00 88.69 75 LYS A O 1
ATOM 648 N N . GLY A 1 76 ? 2.912 -4.418 -12.485 1.00 86.19 76 GLY A N 1
ATOM 649 C CA . GLY A 1 76 ? 3.202 -3.270 -13.349 1.00 86.19 76 GLY A CA 1
ATOM 650 C C . GLY A 1 76 ? 4.699 -3.003 -13.549 1.00 86.19 76 GLY A C 1
ATOM 651 O O . GLY A 1 76 ? 5.117 -2.567 -14.625 1.00 86.19 76 GLY A O 1
ATOM 652 N N . SER A 1 77 ? 5.517 -3.303 -12.539 1.00 86.94 77 SER A N 1
ATOM 653 C CA . SER A 1 77 ? 6.964 -3.058 -12.526 1.00 86.94 77 SER A CA 1
ATOM 654 C C . SER A 1 77 ? 7.786 -4.153 -13.204 1.00 86.94 77 SER A C 1
ATOM 656 O O . SER A 1 77 ? 8.939 -3.898 -13.544 1.00 86.94 77 SER A O 1
ATOM 658 N N . LYS A 1 78 ? 7.198 -5.318 -13.517 1.00 87.69 78 LYS A N 1
ATOM 659 C CA . LYS A 1 78 ? 7.881 -6.454 -14.168 1.00 87.69 78 LYS A CA 1
ATOM 660 C C . LYS A 1 78 ? 8.668 -6.087 -15.436 1.00 87.69 78 LYS A C 1
ATOM 662 O O . LYS A 1 78 ? 9.714 -6.656 -15.710 1.00 87.69 78 LYS A O 1
ATOM 667 N N . LYS A 1 79 ? 8.196 -5.112 -16.221 1.00 86.94 79 LYS A N 1
ATOM 668 C CA . LYS A 1 79 ? 8.886 -4.645 -17.445 1.00 86.94 79 LYS A CA 1
ATOM 669 C C . LYS A 1 79 ? 10.103 -3.749 -17.175 1.00 86.94 79 LYS A C 1
ATOM 671 O O . LYS A 1 79 ? 10.853 -3.458 -18.098 1.00 86.94 79 LYS A O 1
ATOM 676 N N . TYR A 1 80 ? 10.268 -3.289 -15.940 1.00 88.81 80 TYR A N 1
ATOM 677 C CA . TYR A 1 80 ? 11.318 -2.377 -15.487 1.00 88.81 80 TYR A CA 1
ATOM 678 C C . TYR A 1 80 ? 12.175 -3.013 -14.386 1.00 88.81 80 TYR A C 1
ATOM 680 O O . TYR A 1 80 ? 12.867 -2.306 -13.655 1.00 88.81 80 TYR A O 1
ATOM 688 N N . GLU A 1 81 ? 12.125 -4.341 -14.252 1.00 88.00 81 GLU A N 1
ATOM 689 C CA . GLU A 1 81 ? 12.792 -5.079 -13.180 1.00 88.00 81 GLU A CA 1
ATOM 690 C C . GLU A 1 81 ? 14.289 -4.758 -13.112 1.00 88.00 81 GLU A C 1
ATOM 692 O O . GLU A 1 81 ? 14.818 -4.541 -12.025 1.00 88.00 81 GLU A O 1
ATOM 697 N N . ASP A 1 82 ? 14.951 -4.593 -14.261 1.00 88.44 82 ASP A N 1
ATOM 698 C CA . ASP A 1 82 ? 16.380 -4.275 -14.316 1.00 88.44 82 ASP A CA 1
ATOM 699 C C . ASP A 1 82 ? 16.767 -2.947 -13.663 1.00 88.44 82 ASP A C 1
ATOM 701 O O . ASP A 1 82 ? 17.832 -2.861 -13.048 1.00 88.44 82 ASP A O 1
ATOM 705 N N . ILE A 1 83 ? 15.896 -1.940 -13.729 1.00 92.00 83 ILE A N 1
ATOM 706 C CA . ILE A 1 83 ? 16.148 -0.619 -13.136 1.00 92.00 83 ILE A CA 1
ATOM 707 C C . ILE A 1 83 ? 15.537 -0.468 -11.733 1.00 92.00 83 ILE A C 1
ATOM 709 O O . ILE A 1 83 ? 15.917 0.448 -10.997 1.00 92.00 83 ILE A O 1
ATOM 713 N N . LEU A 1 84 ? 14.617 -1.365 -11.355 1.00 93.31 84 LEU A N 1
ATOM 714 C CA . LEU A 1 84 ? 13.874 -1.341 -10.089 1.00 93.31 84 LEU A CA 1
ATOM 715 C C . LEU A 1 84 ? 14.256 -2.457 -9.102 1.00 93.31 84 LEU A C 1
ATOM 717 O O . LEU A 1 84 ? 13.573 -2.625 -8.093 1.00 93.31 84 LEU A O 1
ATOM 721 N N . LYS A 1 85 ? 15.338 -3.218 -9.340 1.00 90.62 85 LYS A N 1
ATOM 722 C CA . LYS A 1 85 ? 15.744 -4.355 -8.478 1.00 90.62 85 LYS A CA 1
ATOM 723 C C . LYS A 1 85 ? 15.744 -4.014 -6.987 1.00 90.62 85 LYS A C 1
ATOM 725 O O . LYS A 1 85 ? 15.279 -4.805 -6.168 1.00 90.62 85 LYS A O 1
ATOM 730 N N . ARG A 1 86 ? 16.262 -2.833 -6.630 1.00 91.81 86 ARG A N 1
ATOM 731 C CA . ARG A 1 86 ? 16.340 -2.381 -5.235 1.00 91.81 86 ARG A CA 1
ATOM 732 C C . ARG A 1 86 ? 14.952 -2.114 -4.659 1.00 91.81 86 ARG A C 1
ATOM 734 O O . ARG A 1 86 ? 14.653 -2.613 -3.582 1.00 91.81 86 ARG A O 1
ATOM 741 N N . GLU A 1 87 ? 14.124 -1.351 -5.363 1.00 93.25 87 GLU A N 1
ATOM 742 C CA . GLU A 1 87 ? 12.773 -0.986 -4.929 1.00 93.25 87 GLU A CA 1
ATOM 743 C C . GLU A 1 87 ? 11.891 -2.228 -4.769 1.00 93.25 87 GLU A C 1
ATOM 745 O O . GLU A 1 87 ? 11.261 -2.396 -3.729 1.00 93.25 87 GLU A O 1
ATOM 750 N N . ILE A 1 88 ? 11.924 -3.144 -5.743 1.00 91.50 88 ILE A N 1
ATOM 751 C CA . ILE A 1 88 ? 11.194 -4.420 -5.692 1.00 91.50 88 ILE A CA 1
ATOM 752 C C . ILE A 1 88 ? 11.650 -5.251 -4.487 1.00 91.50 88 ILE A C 1
ATOM 754 O O . ILE A 1 88 ? 10.819 -5.770 -3.744 1.00 91.50 88 ILE A O 1
ATOM 758 N N . SER A 1 89 ? 12.963 -5.342 -4.243 1.00 92.19 89 SER A N 1
ATOM 759 C CA . SER A 1 89 ? 13.498 -6.082 -3.096 1.00 92.19 89 SER A CA 1
ATOM 760 C C . SER A 1 89 ? 13.051 -5.491 -1.754 1.00 92.19 89 SER A C 1
ATOM 762 O O . SER A 1 89 ? 12.637 -6.235 -0.863 1.00 92.19 89 SER A O 1
ATOM 764 N N . THR A 1 90 ? 13.106 -4.164 -1.601 1.00 94.12 90 THR A N 1
ATOM 765 C CA . THR A 1 90 ? 12.672 -3.485 -0.372 1.00 94.12 90 THR A CA 1
ATOM 766 C C . THR A 1 90 ? 11.172 -3.660 -0.147 1.00 94.12 90 THR A C 1
ATOM 768 O O . THR A 1 90 ? 10.770 -4.098 0.929 1.00 94.12 90 THR A O 1
ATOM 771 N N . LEU A 1 91 ? 10.349 -3.415 -1.170 1.00 93.38 91 LEU A N 1
ATOM 772 C CA . LEU A 1 91 ? 8.899 -3.603 -1.088 1.00 93.38 91 LEU A CA 1
ATOM 773 C C . LEU A 1 91 ? 8.522 -5.062 -0.800 1.00 93.38 91 LEU A C 1
ATOM 775 O O . LEU A 1 91 ? 7.582 -5.310 -0.052 1.00 93.38 91 LEU A O 1
ATOM 779 N N . GLY A 1 92 ? 9.291 -6.031 -1.307 1.00 92.12 92 GLY A N 1
ATOM 780 C CA . GLY A 1 92 ? 9.130 -7.446 -0.969 1.00 92.12 92 GLY A CA 1
ATOM 781 C C . GLY A 1 92 ? 9.336 -7.736 0.522 1.00 92.12 92 GLY A C 1
ATOM 782 O O . GLY A 1 92 ? 8.575 -8.500 1.109 1.00 92.12 92 GLY A O 1
ATOM 783 N N . LYS A 1 93 ? 10.307 -7.085 1.178 1.00 94.88 93 LYS A N 1
ATOM 784 C CA . LYS A 1 93 ? 10.501 -7.216 2.636 1.00 94.88 93 LYS A CA 1
ATOM 785 C C . LYS A 1 93 ? 9.339 -6.609 3.420 1.00 94.88 93 LYS A C 1
ATOM 787 O O . LYS A 1 93 ? 8.889 -7.210 4.395 1.00 94.88 93 LYS A O 1
ATOM 792 N N . ILE A 1 94 ? 8.844 -5.449 2.986 1.00 93.62 94 ILE A N 1
ATOM 793 C CA . ILE A 1 94 ? 7.678 -4.802 3.601 1.00 93.62 94 ILE A CA 1
ATOM 794 C C . ILE A 1 94 ? 6.435 -5.686 3.438 1.00 93.62 94 ILE A C 1
ATOM 796 O O . ILE A 1 94 ? 5.716 -5.900 4.411 1.00 93.62 94 ILE A O 1
ATOM 800 N N . LYS A 1 95 ? 6.225 -6.276 2.254 1.00 94.38 95 LYS A N 1
ATOM 801 C CA . LYS A 1 95 ? 5.148 -7.243 1.993 1.00 94.38 95 LYS A CA 1
ATOM 802 C C . LYS A 1 95 ? 5.177 -8.388 3.004 1.00 94.38 95 LYS A C 1
ATOM 804 O O . LYS A 1 95 ? 4.186 -8.602 3.692 1.00 94.38 95 LYS A O 1
ATOM 809 N N . THR A 1 96 ? 6.324 -9.048 3.173 1.00 94.00 96 THR A N 1
ATOM 810 C CA . THR A 1 96 ? 6.495 -10.125 4.163 1.00 94.00 96 THR A CA 1
ATOM 811 C C . THR A 1 96 ? 6.193 -9.643 5.584 1.00 94.00 96 THR A C 1
ATOM 813 O O . THR A 1 96 ? 5.480 -10.314 6.325 1.00 94.00 96 THR A O 1
ATOM 816 N N . LYS A 1 97 ? 6.677 -8.454 5.972 1.00 93.81 97 LYS A N 1
ATOM 817 C CA . LYS A 1 97 ? 6.382 -7.864 7.288 1.00 93.81 97 LYS A CA 1
ATOM 818 C C . LYS A 1 97 ? 4.872 -7.695 7.497 1.00 93.81 97 LYS A C 1
ATOM 820 O O . LYS A 1 97 ? 4.365 -8.079 8.543 1.00 93.81 97 LYS A O 1
ATOM 825 N N . VAL A 1 98 ? 4.155 -7.166 6.509 1.00 94.31 98 VAL A N 1
ATOM 826 C CA . VAL A 1 98 ? 2.699 -6.941 6.573 1.00 94.31 98 VAL A CA 1
ATOM 827 C C . VAL A 1 98 ? 1.906 -8.256 6.523 1.00 94.31 98 VAL A C 1
ATOM 829 O O . VAL A 1 98 ? 0.865 -8.390 7.171 1.00 94.31 98 VAL A O 1
ATOM 832 N N . GLU A 1 99 ? 2.386 -9.260 5.787 1.00 92.62 99 GLU A N 1
ATOM 833 C CA . GLU A 1 99 ? 1.746 -10.577 5.691 1.00 92.62 99 GLU A CA 1
ATOM 834 C C . GLU A 1 99 ? 1.840 -11.384 6.988 1.00 92.62 99 GLU A C 1
ATOM 836 O O . GLU A 1 99 ? 0.846 -12.002 7.375 1.00 92.62 99 GLU A O 1
ATOM 841 N N . PHE A 1 100 ? 2.983 -11.361 7.673 1.00 90.81 100 PHE A N 1
ATOM 842 C CA . PHE A 1 100 ? 3.251 -12.304 8.764 1.00 90.81 100 PHE A CA 1
ATOM 843 C C . PHE A 1 100 ? 3.308 -11.680 10.160 1.00 90.81 100 PHE A C 1
ATOM 845 O O . PHE A 1 100 ? 3.123 -12.409 11.133 1.00 90.81 100 PHE A O 1
ATOM 852 N N . ASN A 1 101 ? 3.503 -10.365 10.285 1.00 91.06 101 ASN A N 1
ATOM 853 C CA . ASN A 1 101 ? 3.574 -9.721 11.596 1.00 91.06 101 ASN A CA 1
ATOM 854 C C . ASN A 1 101 ? 2.231 -9.084 11.976 1.00 91.06 101 ASN A C 1
ATOM 856 O O . ASN A 1 101 ? 1.510 -8.562 11.124 1.00 91.06 101 ASN A O 1
ATOM 860 N N . ASP A 1 102 ? 1.916 -9.092 13.274 1.00 89.50 102 ASP A N 1
ATOM 861 C CA . ASP A 1 102 ? 0.819 -8.289 13.816 1.00 89.50 102 ASP A CA 1
ATOM 862 C C . ASP A 1 102 ? 1.305 -6.851 14.018 1.00 89.50 102 ASP A C 1
ATOM 864 O O . ASP A 1 102 ? 2.084 -6.558 14.924 1.00 89.50 102 ASP A O 1
ATOM 868 N N . ILE A 1 103 ? 0.891 -5.971 13.109 1.00 91.56 103 ILE A N 1
ATOM 869 C CA . ILE A 1 103 ? 1.224 -4.546 13.118 1.00 91.56 103 ILE A CA 1
ATOM 870 C C . ILE A 1 103 ? 0.130 -3.805 13.891 1.00 91.56 103 ILE A C 1
ATOM 872 O O . ILE A 1 103 ? -1.067 -4.052 13.695 1.00 91.56 103 ILE A O 1
ATOM 876 N N . LEU A 1 104 ? 0.529 -2.886 14.772 1.00 91.88 104 LEU A N 1
ATOM 877 C CA . LEU A 1 104 ? -0.418 -2.040 15.499 1.00 91.88 104 LEU A CA 1
ATOM 878 C C . LEU A 1 104 ? -1.167 -1.127 14.524 1.00 91.88 104 LEU A C 1
ATOM 880 O O . LEU A 1 104 ? -0.591 -0.652 13.548 1.00 91.88 104 LEU A O 1
ATOM 884 N N . LEU A 1 105 ? -2.445 -0.832 14.791 1.00 88.94 105 LEU A N 1
ATOM 885 C CA . LEU A 1 105 ? -3.252 -0.043 13.853 1.00 88.94 105 LEU A CA 1
ATOM 886 C C . LEU A 1 105 ? -2.611 1.322 13.529 1.00 88.94 105 LEU A C 1
ATOM 888 O O . LEU A 1 105 ? -2.584 1.730 12.372 1.00 88.94 105 LEU A O 1
ATOM 892 N N . GLY A 1 106 ? -2.043 1.993 14.536 1.00 87.31 106 GLY A N 1
ATOM 893 C CA . GLY A 1 106 ? -1.373 3.288 14.373 1.00 87.31 106 GLY A CA 1
ATOM 894 C C . GLY A 1 106 ? -0.039 3.247 13.617 1.00 87.31 106 GLY A C 1
ATOM 895 O O . GLY A 1 106 ? 0.495 4.296 13.278 1.00 87.31 106 GLY A O 1
ATOM 896 N N . GLU A 1 107 ? 0.513 2.064 13.338 1.00 92.81 107 GLU A N 1
ATOM 897 C CA . GLU A 1 107 ? 1.767 1.918 12.590 1.00 92.81 107 GLU A CA 1
ATOM 898 C C . GLU A 1 107 ? 1.548 1.752 11.083 1.00 92.81 107 GLU A C 1
ATOM 900 O O . GLU A 1 107 ? 2.494 1.913 10.312 1.00 92.81 107 GLU A O 1
ATOM 905 N N . TYR A 1 108 ? 0.323 1.453 10.641 1.00 92.62 108 TYR A N 1
ATOM 906 C CA . TYR A 1 108 ? 0.038 1.244 9.221 1.00 92.62 108 TYR A CA 1
ATOM 907 C C . TYR A 1 108 ? 0.247 2.499 8.372 1.00 92.62 108 TYR A C 1
ATOM 909 O O . TYR A 1 108 ? 0.693 2.373 7.234 1.00 92.62 108 TYR A O 1
ATOM 917 N N . ASP A 1 109 ? 0.000 3.692 8.921 1.00 90.38 109 ASP A N 1
ATOM 918 C CA . ASP A 1 109 ? 0.307 4.951 8.234 1.00 90.38 109 ASP A CA 1
ATOM 919 C C . ASP A 1 109 ? 1.820 5.083 7.979 1.00 90.38 109 ASP A C 1
ATOM 921 O O . ASP A 1 109 ? 2.226 5.356 6.855 1.00 90.38 109 ASP A O 1
ATOM 925 N N . ASN A 1 110 ? 2.667 4.759 8.964 1.00 94.19 110 ASN A N 1
ATOM 926 C CA . ASN A 1 110 ? 4.128 4.795 8.800 1.00 94.19 110 ASN A CA 1
ATOM 927 C C . ASN A 1 110 ? 4.619 3.761 7.776 1.00 94.19 110 ASN A C 1
ATOM 929 O O . ASN A 1 110 ? 5.501 4.043 6.967 1.00 94.19 110 ASN A O 1
ATOM 933 N N . VAL A 1 111 ? 4.049 2.550 7.811 1.00 95.12 111 VAL A N 1
ATOM 934 C CA . VAL A 1 111 ? 4.347 1.507 6.817 1.00 95.12 111 VAL A CA 1
ATOM 935 C C . VAL A 1 111 ? 3.949 1.980 5.423 1.00 95.12 111 VAL A C 1
ATOM 937 O O . VAL A 1 111 ? 4.677 1.747 4.460 1.00 95.12 111 VAL A O 1
ATOM 940 N N . TRP A 1 112 ? 2.802 2.647 5.302 1.00 95.44 112 TRP A N 1
ATOM 941 C CA . TRP A 1 112 ? 2.361 3.206 4.038 1.00 95.44 112 TRP A CA 1
ATOM 942 C C . TRP A 1 112 ? 3.279 4.325 3.541 1.00 95.44 112 TRP A C 1
ATOM 944 O O . TRP A 1 112 ? 3.609 4.332 2.359 1.00 95.44 112 TRP A O 1
ATOM 954 N N . ASP A 1 113 ? 3.712 5.239 4.405 1.00 94.75 113 ASP A N 1
ATOM 955 C CA . ASP A 1 113 ? 4.599 6.339 4.017 1.00 94.75 113 ASP A CA 1
ATOM 956 C C . ASP A 1 113 ? 5.931 5.811 3.452 1.00 94.75 113 ASP A C 1
ATOM 958 O O . ASP A 1 113 ? 6.403 6.295 2.420 1.00 94.75 113 ASP A O 1
ATOM 962 N N . GLU A 1 114 ? 6.484 4.747 4.048 1.00 95.88 114 GLU A N 1
ATOM 963 C CA . GLU A 1 114 ? 7.664 4.043 3.522 1.00 95.88 114 GLU A CA 1
ATOM 964 C C . GLU A 1 114 ? 7.396 3.451 2.125 1.00 95.88 114 GLU A C 1
ATOM 966 O O . GLU A 1 114 ? 8.203 3.599 1.203 1.00 95.88 114 GLU A O 1
ATOM 971 N N . ILE A 1 115 ? 6.239 2.807 1.937 1.00 95.75 115 ILE A N 1
ATOM 972 C CA . ILE A 1 115 ? 5.828 2.254 0.638 1.00 95.75 11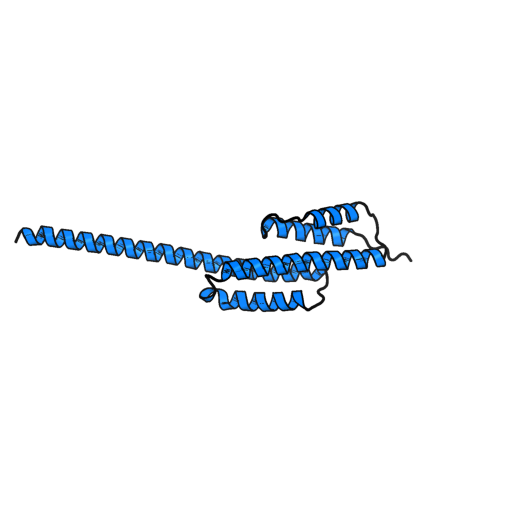5 ILE A CA 1
ATOM 973 C C . ILE A 1 115 ? 5.664 3.367 -0.407 1.00 95.75 115 ILE A C 1
ATOM 975 O O . ILE A 1 115 ? 6.131 3.214 -1.538 1.00 95.75 115 ILE A O 1
ATOM 979 N N . GLU A 1 116 ? 5.006 4.471 -0.051 1.00 94.88 116 GLU A N 1
ATOM 980 C CA . GLU A 1 116 ? 4.717 5.596 -0.944 1.00 94.88 116 GLU A CA 1
ATOM 981 C C . GLU A 1 116 ? 6.008 6.274 -1.408 1.00 94.88 116 GLU A C 1
ATOM 983 O O . GLU A 1 116 ? 6.155 6.558 -2.599 1.00 94.88 116 GLU A O 1
ATOM 988 N N . GLU A 1 117 ? 6.986 6.456 -0.517 1.00 96.00 117 GLU A N 1
ATOM 989 C CA . GLU A 1 117 ? 8.294 6.995 -0.885 1.00 96.00 117 GLU A CA 1
ATOM 990 C C . GLU A 1 117 ? 8.991 6.111 -1.931 1.00 96.00 117 GLU A C 1
ATOM 992 O O . GLU A 1 117 ? 9.415 6.596 -2.987 1.00 96.00 117 GLU A O 1
ATOM 997 N N . ILE A 1 118 ? 9.062 4.799 -1.680 1.00 94.50 118 ILE A N 1
ATOM 998 C CA . ILE A 1 118 ? 9.704 3.845 -2.595 1.00 94.50 118 ILE A CA 1
ATOM 999 C C . ILE A 1 118 ? 8.967 3.804 -3.939 1.00 94.50 118 ILE A C 1
ATOM 1001 O O . ILE A 1 118 ? 9.593 3.786 -5.004 1.00 94.50 118 ILE A O 1
ATOM 1005 N N . TYR A 1 119 ? 7.634 3.831 -3.909 1.00 93.69 119 TYR A N 1
ATOM 1006 C CA . TYR A 1 119 ? 6.804 3.891 -5.105 1.00 93.69 119 TYR A CA 1
ATOM 1007 C C . TYR A 1 119 ? 7.110 5.136 -5.950 1.00 93.69 119 TYR A C 1
ATOM 1009 O O . TYR A 1 119 ? 7.344 5.025 -7.156 1.00 93.69 119 TYR A O 1
ATOM 1017 N N . LEU A 1 120 ? 7.167 6.321 -5.337 1.00 92.94 120 LEU A N 1
ATOM 1018 C CA . LEU A 1 120 ? 7.462 7.570 -6.045 1.00 92.94 120 LEU A CA 1
ATOM 1019 C C . LEU A 1 120 ? 8.876 7.567 -6.644 1.00 92.94 120 LEU A C 1
ATOM 1021 O O . LEU A 1 120 ? 9.065 8.006 -7.785 1.00 92.94 120 LEU A O 1
ATOM 1025 N N . GLN A 1 121 ? 9.858 7.013 -5.928 1.00 93.56 121 GLN A N 1
ATOM 1026 C CA . GLN A 1 121 ? 11.210 6.806 -6.453 1.00 93.56 121 GLN A CA 1
ATOM 1027 C C . GLN A 1 121 ? 11.200 5.879 -7.680 1.00 93.56 121 GLN A C 1
ATOM 1029 O O . GLN A 1 121 ? 11.809 6.202 -8.707 1.00 93.56 121 GLN A O 1
ATOM 1034 N N . ALA A 1 122 ? 10.463 4.766 -7.622 1.00 92.62 122 ALA A N 1
ATOM 1035 C CA . ALA A 1 122 ? 10.333 3.831 -8.735 1.00 92.62 122 ALA A CA 1
ATOM 1036 C C . ALA A 1 122 ? 9.671 4.474 -9.965 1.00 92.62 122 ALA A C 1
ATOM 1038 O O . ALA A 1 122 ? 10.173 4.348 -11.086 1.00 92.62 122 ALA A O 1
ATOM 1039 N N . VAL A 1 123 ? 8.582 5.223 -9.770 1.00 91.69 123 VAL A N 1
ATOM 1040 C CA . VAL A 1 123 ? 7.893 5.948 -10.850 1.00 91.69 123 VAL A CA 1
ATOM 1041 C C . VAL A 1 123 ? 8.815 6.984 -11.494 1.00 91.69 123 VAL A C 1
ATOM 1043 O O . VAL A 1 123 ? 8.859 7.094 -12.722 1.00 91.69 123 VAL A O 1
ATOM 1046 N N . SER A 1 124 ? 9.594 7.715 -10.691 1.00 93.00 124 SER A N 1
ATOM 1047 C CA . S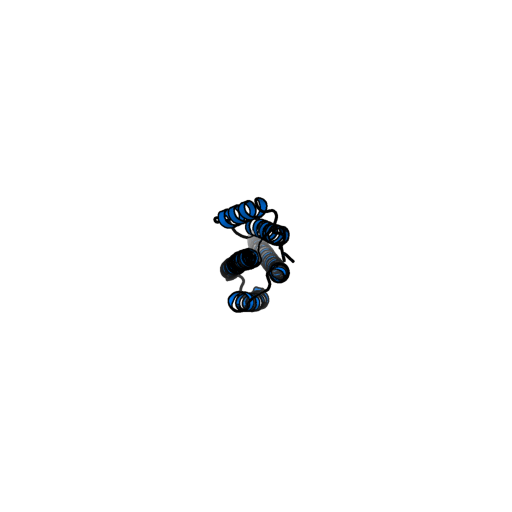ER A 1 124 ? 10.581 8.676 -11.190 1.00 93.00 124 SER A CA 1
ATOM 1048 C C . SER A 1 124 ? 11.623 8.003 -12.092 1.00 93.00 124 SER A C 1
ATOM 1050 O O . SER A 1 124 ? 11.836 8.442 -13.226 1.00 93.00 124 SER A O 1
ATOM 1052 N N . LYS A 1 125 ? 12.195 6.873 -11.652 1.00 92.44 125 LYS A N 1
ATOM 1053 C CA . LYS A 1 125 ? 13.142 6.073 -12.450 1.00 92.44 125 LYS A CA 1
ATOM 1054 C C . LYS A 1 125 ? 12.538 5.599 -13.771 1.00 92.44 125 LYS A C 1
ATOM 1056 O O . LYS A 1 125 ? 13.151 5.782 -14.821 1.00 92.44 125 LYS A O 1
ATOM 1061 N N . ILE A 1 126 ? 11.317 5.060 -13.740 1.00 89.94 126 ILE A N 1
ATOM 1062 C CA . ILE A 1 126 ? 10.600 4.629 -14.951 1.00 89.94 126 ILE A CA 1
ATOM 1063 C C . ILE A 1 126 ? 10.419 5.801 -15.927 1.00 89.94 126 ILE A C 1
ATOM 1065 O O . ILE A 1 126 ? 10.591 5.645 -17.138 1.00 89.94 126 ILE A O 1
ATOM 1069 N N . ASN A 1 127 ? 10.058 6.984 -15.429 1.00 89.62 127 ASN A N 1
ATOM 1070 C CA . ASN A 1 127 ? 9.840 8.156 -16.275 1.00 89.62 127 ASN A CA 1
ATOM 1071 C C . ASN A 1 127 ? 11.136 8.667 -16.914 1.00 89.62 127 ASN A C 1
ATOM 1073 O O . ASN A 1 127 ? 11.122 9.061 -18.085 1.00 89.62 127 ASN A O 1
ATOM 1077 N N . ILE A 1 128 ? 12.253 8.624 -16.183 1.00 90.88 128 ILE A N 1
ATOM 1078 C CA . ILE A 1 128 ? 13.582 8.936 -16.722 1.00 90.88 128 ILE A CA 1
ATOM 1079 C C . ILE A 1 128 ? 13.936 7.957 -17.844 1.00 90.88 128 ILE A C 1
ATOM 1081 O O . ILE A 1 128 ? 14.310 8.396 -18.932 1.00 90.88 128 ILE A O 1
ATOM 1085 N N . GLU A 1 129 ? 13.731 6.657 -17.628 1.00 87.94 129 GLU A N 1
ATOM 1086 C CA . GLU A 1 129 ? 14.021 5.627 -18.630 1.00 87.94 129 GLU A CA 1
ATOM 1087 C C . GLU A 1 129 ? 13.193 5.825 -19.907 1.00 87.94 129 GLU A C 1
ATOM 1089 O O . GLU A 1 129 ? 13.725 5.872 -21.018 1.00 87.94 129 GLU A O 1
ATOM 1094 N N . LYS A 1 130 ? 11.887 6.077 -19.762 1.00 86.88 130 LYS A N 1
ATOM 1095 C CA . LYS A 1 130 ? 11.005 6.395 -20.896 1.00 86.88 130 LYS A CA 1
ATOM 1096 C C . LYS A 1 130 ? 11.465 7.636 -21.663 1.00 86.88 130 LYS A C 1
ATOM 1098 O O . LYS A 1 130 ? 11.380 7.663 -22.892 1.00 86.88 130 LYS A O 1
ATOM 1103 N N . ARG A 1 131 ? 11.920 8.681 -20.963 1.00 88.00 131 ARG A N 1
ATOM 1104 C CA . ARG A 1 131 ? 12.419 9.913 -21.595 1.00 88.00 131 ARG A CA 1
ATOM 1105 C C . ARG A 1 131 ? 13.722 9.653 -22.353 1.00 88.00 131 ARG A C 1
ATOM 1107 O O . ARG A 1 131 ? 13.850 10.122 -23.484 1.00 88.00 131 ARG A O 1
ATOM 1114 N N . ASN A 1 132 ? 14.642 8.885 -21.774 1.00 86.56 132 ASN A N 1
ATOM 1115 C CA . ASN A 1 132 ? 15.894 8.497 -22.422 1.00 86.56 132 ASN A CA 1
ATOM 1116 C C . ASN A 1 132 ? 15.637 7.679 -23.688 1.00 86.56 132 ASN A C 1
ATOM 1118 O O . ASN A 1 132 ? 16.184 8.004 -24.740 1.00 86.56 132 ASN A O 1
ATOM 1122 N N . TYR A 1 133 ? 14.730 6.701 -23.623 1.00 83.44 133 TYR A N 1
ATOM 1123 C CA . TYR A 1 133 ? 14.328 5.910 -24.783 1.00 83.44 133 TYR A CA 1
ATOM 1124 C C . TYR A 1 133 ? 13.796 6.789 -25.926 1.00 83.44 133 TYR A C 1
ATOM 1126 O O . TYR A 1 133 ? 14.255 6.676 -27.062 1.00 83.44 133 TYR A O 1
ATOM 1134 N N . ARG A 1 134 ? 12.891 7.736 -25.629 1.00 81.50 134 ARG A N 1
ATOM 1135 C CA . ARG A 1 134 ? 12.372 8.682 -26.637 1.00 81.50 134 ARG A CA 1
ATOM 1136 C C . ARG A 1 134 ? 13.474 9.551 -27.244 1.00 81.50 134 ARG A C 1
ATOM 1138 O O . ARG A 1 134 ? 13.473 9.766 -28.453 1.00 81.50 134 ARG A O 1
ATOM 1145 N N . ARG A 1 135 ? 14.411 10.046 -26.427 1.00 82.25 135 ARG A N 1
ATOM 1146 C CA . ARG A 1 135 ? 15.528 10.878 -26.901 1.00 82.25 135 ARG A CA 1
ATOM 1147 C C . ARG A 1 135 ? 16.467 10.092 -27.816 1.00 82.25 135 ARG A C 1
ATOM 1149 O O . ARG A 1 135 ? 16.838 10.600 -28.869 1.00 82.25 135 ARG A O 1
ATOM 1156 N N . ASN A 1 136 ? 16.815 8.866 -27.435 1.00 81.69 136 ASN A N 1
ATOM 1157 C CA . ASN A 1 136 ? 17.689 8.001 -28.224 1.00 81.69 136 ASN A CA 1
ATOM 1158 C C . ASN A 1 136 ? 17.032 7.628 -29.559 1.00 81.69 136 ASN A C 1
ATOM 1160 O O . ASN A 1 136 ? 17.682 7.694 -30.598 1.00 81.69 136 ASN A O 1
ATOM 1164 N N . LEU A 1 137 ? 15.731 7.317 -29.54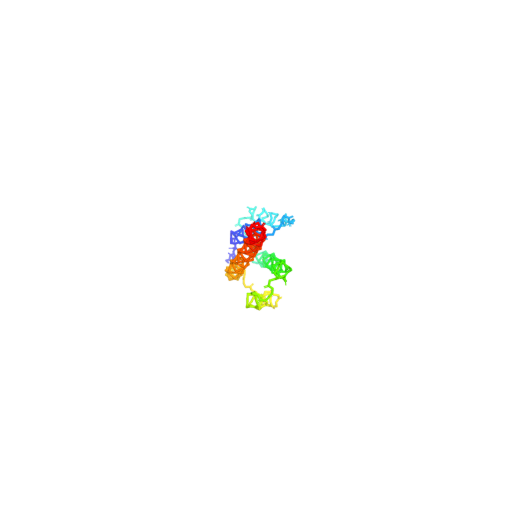7 1.00 82.50 137 LEU A N 1
ATOM 1165 C CA . LEU A 1 137 ? 14.966 7.058 -30.767 1.00 82.50 137 LEU A CA 1
ATOM 1166 C C . LEU A 1 137 ? 14.968 8.276 -31.700 1.00 82.50 137 LEU A C 1
ATOM 1168 O O . LEU A 1 137 ? 15.226 8.138 -32.892 1.00 82.50 137 LEU A O 1
ATOM 1172 N N . PHE A 1 138 ? 14.735 9.474 -31.156 1.00 77.81 138 PHE A N 1
ATOM 1173 C CA . PHE A 1 138 ? 14.783 10.714 -31.929 1.00 77.81 138 PHE A CA 1
ATOM 1174 C C . PHE A 1 138 ? 16.165 10.951 -32.552 1.00 77.81 138 PHE A C 1
ATOM 1176 O O . PHE A 1 138 ? 16.254 11.224 -33.745 1.00 77.81 138 PHE A O 1
ATOM 1183 N N . GLN A 1 139 ? 17.248 10.787 -31.785 1.00 76.94 139 GLN A N 1
ATOM 1184 C CA . GLN A 1 139 ? 18.612 10.911 -32.310 1.00 76.94 139 GLN A CA 1
ATOM 1185 C C . GLN A 1 139 ? 18.902 9.903 -33.425 1.00 76.94 139 GLN A C 1
ATOM 1187 O O . GLN A 1 139 ? 19.527 10.261 -34.418 1.00 76.94 139 GLN A O 1
ATOM 1192 N N . LEU A 1 140 ? 18.426 8.665 -33.293 1.00 77.75 140 LEU A N 1
ATOM 1193 C CA . LEU A 1 140 ? 18.631 7.623 -34.296 1.00 77.75 140 LEU A CA 1
ATOM 1194 C C . LEU A 1 140 ? 17.904 7.956 -35.608 1.00 77.75 140 LEU A C 1
ATOM 1196 O O . LEU A 1 140 ? 18.501 7.856 -36.678 1.00 77.75 140 LEU A O 1
ATOM 1200 N N . VAL A 1 141 ? 16.657 8.435 -35.527 1.00 79.38 141 VAL A N 1
ATOM 1201 C CA . VAL A 1 141 ? 15.890 8.905 -36.694 1.00 79.38 141 VAL A CA 1
ATOM 1202 C C . VAL A 1 141 ? 16.573 10.098 -37.361 1.00 79.38 141 VAL A C 1
ATOM 1204 O O . VAL A 1 141 ? 16.720 10.118 -38.580 1.00 79.38 141 VAL A O 1
ATOM 1207 N N . VAL A 1 142 ? 17.030 11.075 -36.574 1.00 78.44 142 VAL A N 1
ATOM 1208 C CA . VAL A 1 142 ? 17.730 12.256 -37.093 1.00 78.44 142 VAL A CA 1
ATOM 1209 C C . VAL A 1 142 ? 19.017 11.852 -37.816 1.00 78.44 142 VAL A C 1
ATOM 1211 O O . VAL A 1 142 ? 19.220 12.257 -38.958 1.00 78.44 142 VAL A O 1
ATOM 1214 N N . SER A 1 143 ? 19.846 11.001 -37.208 1.00 78.62 143 SER A N 1
ATOM 1215 C CA . SER A 1 143 ? 21.073 10.491 -37.833 1.00 78.62 143 SER A CA 1
ATOM 1216 C C . SER A 1 143 ? 20.794 9.713 -39.119 1.00 78.62 143 SER A C 1
ATOM 1218 O O . SER A 1 143 ? 21.528 9.860 -40.094 1.00 78.62 143 SER A O 1
ATOM 1220 N N . PHE A 1 144 ? 19.716 8.923 -39.155 1.00 79.88 144 PHE A N 1
ATOM 1221 C CA . PHE A 1 144 ? 19.303 8.203 -40.358 1.00 79.88 144 PHE A CA 1
ATOM 1222 C C . PHE A 1 144 ? 18.902 9.159 -41.491 1.00 79.88 144 PHE A C 1
ATOM 1224 O O . PHE A 1 144 ? 19.376 9.010 -42.616 1.00 79.88 144 PHE A O 1
ATOM 1231 N N . ILE A 1 145 ? 18.089 10.179 -41.193 1.00 82.62 145 ILE A N 1
ATOM 1232 C CA . ILE A 1 145 ? 17.672 11.194 -42.173 1.00 82.62 145 ILE A CA 1
ATOM 1233 C C . ILE A 1 145 ? 18.886 11.956 -42.712 1.00 82.62 145 ILE A C 1
ATOM 1235 O O . ILE A 1 145 ? 19.015 12.109 -43.926 1.00 82.62 145 ILE A O 1
ATOM 1239 N N . PHE A 1 146 ? 19.798 12.396 -41.837 1.00 77.00 146 PHE A N 1
ATOM 1240 C CA . PHE A 1 146 ? 21.028 13.060 -42.268 1.00 77.00 146 PHE A CA 1
ATOM 1241 C C . PHE A 1 146 ? 21.890 12.150 -43.144 1.00 77.00 146 PHE A C 1
ATOM 1243 O O . PHE A 1 146 ? 22.357 12.602 -44.183 1.00 77.00 146 PHE A O 1
ATOM 1250 N N . GLY A 1 147 ? 22.036 10.868 -42.794 1.00 78.62 147 GLY A N 1
ATOM 1251 C CA . GLY A 1 147 ? 22.756 9.896 -43.619 1.00 78.62 147 GLY A CA 1
ATOM 1252 C C . GLY A 1 147 ? 22.166 9.760 -45.026 1.00 78.62 147 GLY A C 1
ATOM 1253 O O . GLY A 1 147 ? 22.895 9.855 -46.012 1.00 78.62 147 GLY A O 1
ATOM 1254 N N . VAL A 1 148 ? 20.841 9.620 -45.137 1.00 80.94 148 VAL A N 1
ATOM 1255 C CA . VAL A 1 148 ? 20.145 9.539 -46.433 1.00 80.94 148 VAL A CA 1
ATOM 1256 C C . VAL A 1 148 ? 20.327 10.826 -47.243 1.00 80.94 148 VAL A C 1
ATOM 1258 O O . VAL A 1 148 ? 20.659 10.763 -48.426 1.00 80.94 148 VAL A O 1
ATOM 1261 N N . LEU A 1 149 ? 20.163 11.995 -46.616 1.00 81.75 149 LEU A N 1
ATOM 1262 C CA . LEU A 1 149 ? 20.354 13.290 -47.277 1.00 81.75 149 LEU A CA 1
ATOM 1263 C C . LEU A 1 149 ? 21.794 13.478 -47.769 1.00 81.75 149 LEU A C 1
ATOM 1265 O O . LEU A 1 149 ? 21.993 13.950 -48.886 1.00 81.75 149 LEU A O 1
ATOM 1269 N N . SER A 1 150 ? 22.792 13.067 -46.982 1.00 80.00 150 SER A N 1
ATOM 1270 C CA . SER A 1 150 ? 24.201 13.100 -47.384 1.00 80.00 150 SER A CA 1
ATOM 1271 C C . SER A 1 150 ? 24.484 12.184 -48.578 1.00 80.00 150 SER A C 1
ATOM 1273 O O . SER A 1 150 ? 25.204 12.591 -49.487 1.00 80.00 150 SER A O 1
ATOM 1275 N N . CYS A 1 151 ? 23.888 10.988 -48.630 1.00 78.75 151 CYS A N 1
ATOM 1276 C CA . CYS A 1 151 ? 24.010 10.092 -49.784 1.00 78.75 151 CYS A CA 1
ATOM 1277 C C . CYS A 1 151 ? 23.369 10.677 -51.052 1.00 78.75 151 CYS A C 1
ATOM 1279 O O . CYS A 1 151 ? 23.961 10.588 -52.126 1.00 78.75 151 CYS A O 1
ATOM 1281 N N . ILE A 1 152 ? 22.194 11.307 -50.939 1.00 81.12 152 ILE A N 1
ATOM 1282 C CA . ILE A 1 152 ? 21.528 11.975 -52.069 1.00 81.12 152 ILE A CA 1
ATOM 1283 C C . ILE A 1 152 ? 22.380 13.143 -52.582 1.00 81.12 152 ILE A C 1
ATOM 1285 O O . ILE A 1 152 ? 22.587 13.267 -53.786 1.00 81.12 152 ILE A O 1
ATOM 1289 N N . LEU A 1 153 ? 22.919 13.970 -51.681 1.00 77.62 153 LEU A N 1
ATOM 1290 C CA . LEU A 1 153 ? 23.828 15.067 -52.031 1.00 77.62 153 LEU A CA 1
ATOM 1291 C C . LEU A 1 153 ? 25.088 14.566 -52.745 1.00 77.62 153 LEU A C 1
ATOM 1293 O O . LEU A 1 153 ? 25.466 15.128 -53.769 1.00 77.62 153 LEU A O 1
ATOM 1297 N N . ALA A 1 154 ? 25.709 13.493 -52.249 1.00 77.12 154 ALA A N 1
ATOM 1298 C CA . ALA A 1 154 ? 26.877 12.890 -52.886 1.00 77.12 154 ALA A CA 1
ATOM 1299 C C . ALA A 1 154 ? 26.557 12.330 -54.283 1.00 77.12 154 ALA A C 1
ATOM 1301 O O . ALA A 1 154 ? 27.348 12.505 -55.204 1.00 77.12 154 ALA A O 1
ATOM 1302 N N . PHE A 1 155 ? 25.387 11.709 -54.464 1.00 74.94 155 PHE A N 1
ATOM 1303 C CA . PHE A 1 155 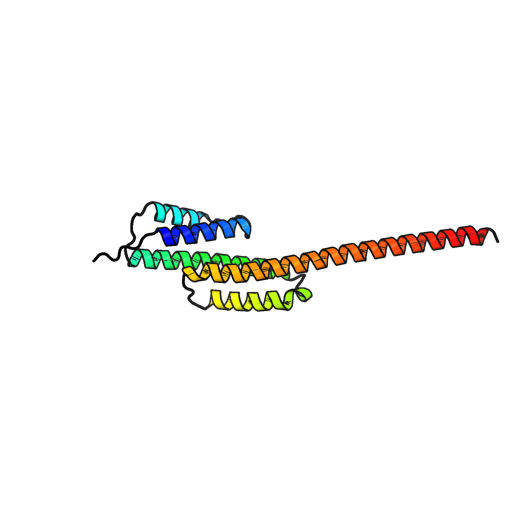? 24.936 11.206 -55.763 1.00 74.94 155 PHE A CA 1
ATOM 1304 C C . PHE A 1 155 ? 24.661 12.339 -56.765 1.00 74.94 155 PHE A C 1
ATOM 1306 O O . PHE A 1 155 ? 25.083 12.262 -57.916 1.00 74.94 155 PHE A O 1
ATOM 1313 N N . LEU A 1 156 ? 24.005 13.419 -56.327 1.00 74.69 156 LEU A N 1
ATOM 1314 C CA . LEU A 1 156 ? 23.725 14.587 -57.170 1.00 74.69 156 LEU A CA 1
ATOM 1315 C C . LEU A 1 156 ? 25.001 15.343 -57.574 1.00 74.69 156 LEU A C 1
ATOM 1317 O O . LEU A 1 156 ? 25.096 15.801 -58.709 1.00 74.69 156 LEU A O 1
ATOM 1321 N N . LEU A 1 157 ? 25.981 15.456 -56.671 1.00 72.75 157 LEU A N 1
ATOM 1322 C CA . LEU A 1 157 ? 27.266 16.108 -56.946 1.00 72.75 157 LEU A CA 1
ATOM 1323 C C . LEU A 1 157 ? 28.215 15.221 -57.769 1.00 72.75 157 LEU A C 1
ATOM 1325 O O . LEU A 1 157 ? 28.954 15.733 -58.604 1.00 72.75 157 LEU A O 1
ATOM 1329 N N . GLY A 1 158 ? 28.183 13.901 -57.570 1.00 60.59 158 GLY A N 1
ATOM 1330 C CA . GLY A 1 158 ? 28.980 12.937 -58.335 1.00 60.59 158 GLY A CA 1
ATOM 1331 C C . GLY A 1 158 ? 28.485 12.703 -59.766 1.00 60.59 158 GLY A C 1
ATOM 1332 O O . GLY A 1 158 ? 29.257 12.243 -60.593 1.00 60.59 158 GLY A O 1
ATOM 1333 N N . GLY A 1 159 ? 27.229 13.040 -60.078 1.00 55.19 159 GLY A N 1
ATOM 1334 C CA . GLY A 1 159 ? 26.687 13.008 -61.444 1.00 55.19 159 GLY A CA 1
ATOM 1335 C C . GLY A 1 159 ? 27.026 14.234 -62.307 1.00 55.19 159 GLY A C 1
ATOM 1336 O O . GLY A 1 159 ? 26.560 14.310 -63.441 1.00 55.19 159 GLY A O 1
ATOM 1337 N N . TRP A 1 160 ? 27.781 15.201 -61.772 1.00 52.34 160 TRP A N 1
ATOM 1338 C CA . TRP A 1 160 ? 28.220 16.429 -62.459 1.00 52.34 160 TRP A CA 1
ATOM 1339 C C . TRP A 1 160 ? 29.731 16.463 -62.775 1.00 52.34 160 TRP A C 1
ATOM 1341 O O . TRP A 1 160 ? 30.196 17.438 -63.369 1.00 52.34 160 TRP A O 1
ATOM 1351 N N . LEU A 1 161 ? 30.483 15.428 -62.383 1.00 48.72 161 LEU A N 1
ATOM 1352 C CA . LEU A 1 161 ? 31.896 15.194 -62.724 1.00 48.72 161 LEU A CA 1
ATOM 1353 C C . LEU A 1 161 ? 32.000 14.114 -63.805 1.00 48.72 161 LEU A C 1
ATOM 1355 O O . LEU A 1 161 ? 32.869 14.274 -64.689 1.00 48.72 161 LEU A O 1
#

Radius of gyration: 26.71 Å; chains: 1; bounding box: 55×29×99 Å

Foldseek 3Di:
DQPWAQLVVLLVLLVVLVVCCVVQPPDDPPVVSVVLNVVNVVDGTDHPVRVVVSQVVSLVSLLVSLLVRLVVCCVVCVVVCVQLVPLNVVSVVLNVCSVPPDDGSVCSVVSVVVNVVSVVVSVVSVVVVVVVVVVVVVVVVVVVVVVVVVVVVCVVVVVVD

Sequence (161 aa):
MSNNIKPTQYIISLNNLYRKYSKYLPEEDYDYIDRLIDHLSSKNELTPSEAEEIESRCKKEWKKFILLFLKEFEKGSKKYEDILKREISTLGKIKTKVEFNDILLGEYDNVWDEIEEIYLQAVSKINIEKRNYRRNLFQLVVSFIFGVLSCILAFLLGGWL

Secondary structure (DSSP, 8-state):
---PBPTHHHHHHHHHHHHHHHHHS-----HHHHHHHHHHHT-S-B-HHHHHHHHHHHHHHHHHHHHHHHHHHHHHHGGGHHHHHHHHHHHHHHHHHHHHS---GGGHHHHHHHHHHHHHHHHHHHHHHHHHHHHHHHHHHHHHHHHHHHHHHHHHHHTT-

pLDDT: mean 86.84, std 9.94, range [43.94, 96.0]